Protein AF-A0A4Z1CEF7-F1 (afdb_monomer_lite)

Secondary structure (DSSP, 8-state):
-PPPEETTEE--HHHHHHHHHHHHHTT--S---SS---SS-PPPPPPPPPPPPPPPPPPPPP---

Foldseek 3Di:
DDFDDDPNHTQDPVNVVVVVVVCVVVVVPDDPDPDDDPPVPDPDPDDPDDDPDDDDDDDDDDDDD

Sequence (65 aa):
MDRATYQGIELDAETALALLDWQLEMGVDVPLMDVALDRFDLPARTAPAPAPAAAAPEAPPVLTL

Organism: NCBI:txid2560053

Radius of gyration: 26.44 Å; chains: 1; bounding box: 28×46×74 Å

pLDDT: mean 79.35, std 8.08, range [50.72, 93.38]

Structure (mmCIF, N/CA/C/O backbone):
data_AF-A0A4Z1CEF7-F1
#
_entry.id   AF-A0A4Z1CEF7-F1
#
loop_
_atom_site.group_PDB
_atom_site.id
_atom_site.type_symbol
_atom_site.label_atom_id
_atom_site.label_alt_id
_atom_site.label_comp_id
_atom_site.label_asym_id
_atom_site.label_entity_id
_atom_site.label_seq_id
_atom_site.pdbx_PDB_ins_code
_atom_site.Cartn_x
_atom_site.Cartn_y
_atom_site.Cartn_z
_atom_site.occupancy
_atom_site.B_iso_or_equiv
_atom_site.auth_seq_id
_atom_site.auth_comp_id
_atom_site.auth_asym_id
_atom_site.auth_atom_id
_atom_site.pdbx_PDB_model_num
ATOM 1 N N . MET A 1 1 ? -8.781 -13.658 -14.846 1.00 50.72 1 MET A N 1
ATOM 2 C CA . MET A 1 1 ? -8.013 -12.796 -13.932 1.00 50.72 1 MET A CA 1
ATOM 3 C C . MET A 1 1 ? -9.024 -12.183 -12.997 1.00 50.72 1 MET A C 1
ATOM 5 O O . MET A 1 1 ? -9.961 -11.570 -13.498 1.00 50.72 1 MET A O 1
ATOM 9 N N . ASP A 1 2 ? -8.902 -12.447 -11.701 1.00 69.94 2 ASP A N 1
ATOM 10 C CA . ASP A 1 2 ? -9.787 -11.850 -10.702 1.00 69.94 2 ASP A CA 1
ATOM 11 C C . ASP A 1 2 ? -9.580 -10.332 -10.677 1.00 69.94 2 ASP A C 1
ATOM 13 O O . ASP A 1 2 ? -8.474 -9.843 -10.928 1.00 69.94 2 ASP A O 1
ATOM 17 N N . ARG A 1 3 ? -10.664 -9.581 -10.472 1.00 73.56 3 ARG A N 1
ATOM 18 C CA . ARG A 1 3 ? -10.637 -8.117 -10.481 1.00 73.56 3 ARG A CA 1
ATOM 19 C C . ARG A 1 3 ? -10.084 -7.614 -9.143 1.00 73.56 3 ARG A C 1
ATOM 21 O O . ARG A 1 3 ? -10.387 -8.182 -8.098 1.00 73.56 3 ARG A O 1
ATOM 28 N N . ALA A 1 4 ? -9.218 -6.603 -9.183 1.00 80.31 4 ALA A N 1
ATOM 29 C CA . ALA A 1 4 ? -8.569 -6.088 -7.982 1.00 80.31 4 ALA A CA 1
ATOM 30 C C . ALA A 1 4 ? -9.547 -5.243 -7.154 1.00 80.31 4 ALA A C 1
ATOM 32 O O . ALA A 1 4 ? -10.187 -4.342 -7.689 1.00 80.31 4 ALA A O 1
ATOM 33 N N . THR A 1 5 ? -9.611 -5.489 -5.844 1.00 84.88 5 THR A N 1
ATOM 34 C CA . THR A 1 5 ? -10.474 -4.741 -4.917 1.00 84.88 5 THR A CA 1
ATOM 35 C C . THR A 1 5 ? -9.681 -4.139 -3.763 1.00 84.88 5 THR 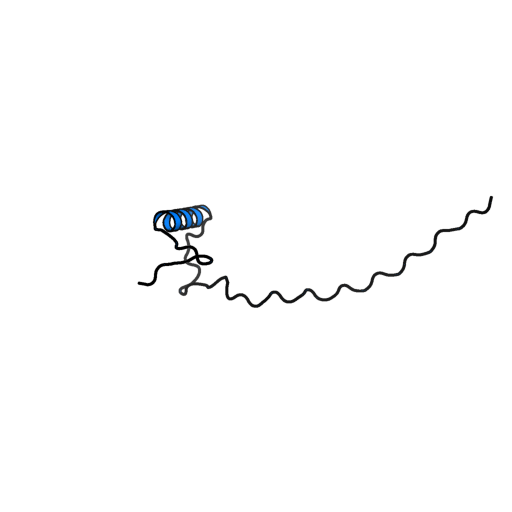A C 1
ATOM 37 O O . THR A 1 5 ? -8.780 -4.788 -3.233 1.00 84.88 5 THR A O 1
ATOM 40 N N . TYR A 1 6 ? -10.073 -2.955 -3.297 1.00 78.06 6 TYR A N 1
ATOM 41 C CA . TYR A 1 6 ? -9.594 -2.325 -2.069 1.00 78.06 6 TYR A CA 1
ATOM 42 C C . TYR A 1 6 ? -10.768 -2.082 -1.117 1.00 78.06 6 TYR A C 1
ATOM 44 O O . TYR A 1 6 ? -11.692 -1.354 -1.460 1.00 78.06 6 TYR A O 1
ATOM 52 N N . GLN A 1 7 ? -10.759 -2.688 0.077 1.00 81.44 7 GLN A N 1
ATOM 53 C CA . GLN A 1 7 ? -11.858 -2.555 1.057 1.00 81.44 7 GLN A CA 1
ATOM 54 C C . GLN A 1 7 ? -13.249 -2.901 0.473 1.00 81.44 7 GLN A C 1
ATOM 56 O O . GLN A 1 7 ? -14.254 -2.283 0.814 1.00 81.44 7 GLN A O 1
ATOM 61 N N . GLY A 1 8 ? -13.310 -3.868 -0.451 1.00 84.56 8 GLY A N 1
ATOM 62 C CA . GLY A 1 8 ? -14.543 -4.239 -1.159 1.00 84.56 8 GLY A CA 1
ATOM 63 C C . GLY A 1 8 ? -14.955 -3.284 -2.288 1.00 84.56 8 GLY A C 1
ATOM 64 O O . GLY A 1 8 ? -16.011 -3.474 -2.885 1.00 84.56 8 GLY A O 1
ATOM 65 N N . ILE A 1 9 ? -14.135 -2.278 -2.598 1.00 83.00 9 ILE A N 1
ATOM 66 C CA . ILE A 1 9 ? -14.311 -1.372 -3.734 1.00 83.00 9 ILE A CA 1
ATOM 67 C C . ILE A 1 9 ? -13.477 -1.902 -4.896 1.00 83.00 9 ILE A C 1
ATOM 69 O O . ILE A 1 9 ? -12.270 -2.092 -4.759 1.00 83.00 9 ILE A O 1
ATOM 73 N N . GLU A 1 10 ? -14.113 -2.139 -6.036 1.00 89.00 10 GLU A N 1
ATOM 74 C CA . GLU A 1 10 ? -13.418 -2.511 -7.269 1.00 89.00 10 GLU A CA 1
ATOM 75 C C . GLU A 1 10 ? -12.481 -1.387 -7.720 1.00 89.00 10 GLU A C 1
ATOM 77 O O . GLU A 1 10 ? -12.891 -0.230 -7.817 1.00 89.00 10 GLU A O 1
ATOM 82 N N . LEU A 1 11 ? -11.228 -1.728 -8.011 1.00 87.38 11 LEU A N 1
ATOM 83 C CA . LEU A 1 11 ? -10.259 -0.796 -8.571 1.00 87.38 11 LEU A CA 1
ATOM 84 C C . LEU A 1 11 ? -10.403 -0.794 -10.091 1.00 87.38 11 LEU A C 1
ATOM 86 O O . LEU A 1 11 ? -10.029 -1.754 -10.771 1.00 87.38 11 LEU A O 1
ATOM 90 N N . ASP A 1 12 ? -10.961 0.289 -10.626 1.00 89.56 12 ASP A N 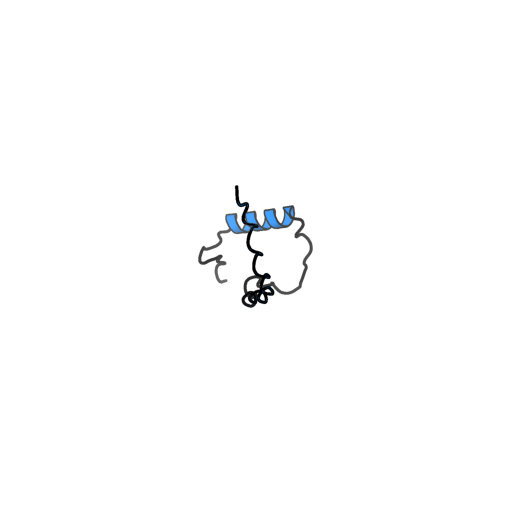1
ATOM 91 C CA . ASP A 1 12 ? -10.956 0.531 -12.064 1.00 89.56 12 ASP A CA 1
ATOM 92 C C . ASP A 1 12 ? -9.561 0.935 -12.573 1.00 89.56 12 ASP A C 1
ATOM 94 O O . ASP A 1 12 ? -8.619 1.178 -11.812 1.00 89.56 12 ASP A O 1
ATOM 98 N N . ALA A 1 13 ? -9.415 0.955 -13.899 1.00 88.50 13 ALA A N 1
ATOM 99 C CA . ALA A 1 13 ? -8.134 1.218 -14.544 1.00 88.50 13 ALA A CA 1
ATOM 100 C C . ALA A 1 13 ? -7.609 2.640 -14.280 1.00 88.50 13 ALA A C 1
ATOM 102 O O . ALA A 1 13 ? -6.398 2.825 -14.180 1.00 88.50 13 ALA A O 1
ATOM 103 N N . GLU A 1 14 ? -8.499 3.628 -14.157 1.00 93.38 14 GLU A N 1
ATOM 104 C CA . GLU A 1 14 ? -8.129 5.024 -13.899 1.00 93.38 14 GLU A CA 1
ATOM 105 C C . GLU A 1 14 ? -7.579 5.182 -12.479 1.00 93.38 14 GLU A C 1
ATOM 107 O O . GLU A 1 14 ? -6.493 5.725 -12.278 1.00 93.38 14 GLU A O 1
ATOM 112 N N . THR A 1 15 ? -8.276 4.605 -11.502 1.00 89.81 15 THR A N 1
ATOM 113 C CA . THR A 1 15 ? -7.867 4.585 -10.097 1.00 89.81 15 THR A CA 1
ATOM 114 C C . THR A 1 15 ? -6.551 3.833 -9.922 1.00 89.81 15 THR A C 1
ATOM 116 O O . THR A 1 15 ? -5.666 4.288 -9.198 1.00 89.81 15 THR A O 1
ATOM 119 N N . ALA A 1 16 ? -6.391 2.692 -10.597 1.00 86.56 16 ALA A N 1
ATOM 120 C CA . ALA A 1 16 ? -5.149 1.928 -10.553 1.00 86.56 16 ALA A CA 1
ATOM 121 C C . ALA A 1 16 ? -3.961 2.727 -11.113 1.00 86.56 16 ALA A C 1
ATOM 123 O O . ALA A 1 16 ? -2.893 2.724 -10.502 1.00 86.56 16 ALA A O 1
ATOM 124 N N . LEU A 1 17 ? -4.147 3.434 -12.232 1.00 90.38 17 LEU A N 1
ATOM 125 C CA . LEU A 1 17 ? -3.099 4.259 -12.833 1.00 90.38 17 LEU A CA 1
ATOM 126 C C . LEU A 1 17 ? -2.709 5.433 -11.925 1.00 90.38 17 LEU A C 1
ATOM 128 O O . LEU A 1 17 ? -1.526 5.618 -11.658 1.00 90.38 17 LEU A O 1
ATOM 132 N N . ALA A 1 18 ? -3.686 6.153 -11.368 1.00 92.88 18 ALA A N 1
ATOM 133 C CA . ALA A 1 18 ? -3.428 7.272 -10.459 1.00 92.88 18 ALA A CA 1
ATOM 134 C C . ALA A 1 18 ? -2.628 6.853 -9.210 1.00 92.88 18 ALA A C 1
ATOM 136 O O . ALA A 1 18 ? -1.762 7.588 -8.736 1.00 92.88 18 ALA A O 1
ATOM 137 N N . LEU A 1 19 ? -2.883 5.651 -8.680 1.00 87.69 19 LEU A N 1
ATOM 138 C CA . LEU A 1 19 ? -2.126 5.102 -7.553 1.00 87.69 19 LEU A CA 1
ATOM 139 C C . LEU A 1 19 ? -0.678 4.749 -7.920 1.00 87.69 19 LEU A C 1
ATOM 141 O O . LEU A 1 19 ? 0.197 4.869 -7.062 1.00 87.69 19 LEU A O 1
ATOM 145 N N . LEU A 1 20 ? -0.420 4.305 -9.154 1.00 85.12 20 LEU A N 1
ATOM 146 C CA . LEU A 1 20 ? 0.935 4.036 -9.646 1.00 85.12 20 LEU A CA 1
ATOM 147 C C . LEU A 1 20 ? 1.715 5.334 -9.861 1.00 85.12 20 LEU A C 1
ATOM 149 O O . LEU A 1 20 ? 2.856 5.428 -9.416 1.00 85.12 20 LEU A O 1
ATOM 153 N N . ASP A 1 21 ? 1.092 6.345 -10.466 1.00 91.81 21 ASP A N 1
ATOM 154 C CA . ASP A 1 21 ? 1.717 7.658 -10.655 1.00 91.81 21 ASP A CA 1
ATOM 155 C C . ASP A 1 21 ? 2.100 8.278 -9.306 1.00 91.81 21 ASP A C 1
ATOM 157 O O . ASP A 1 21 ? 3.237 8.710 -9.118 1.00 91.81 21 ASP A O 1
ATOM 161 N N . TRP A 1 22 ? 1.206 8.205 -8.315 1.00 92.00 22 TRP A N 1
ATOM 162 C CA . TRP A 1 22 ? 1.506 8.643 -6.951 1.00 92.00 22 TRP A CA 1
ATOM 163 C C . TRP A 1 22 ? 2.688 7.882 -6.321 1.00 92.00 22 TRP A C 1
ATOM 165 O O . TRP A 1 22 ? 3.514 8.474 -5.629 1.00 92.00 22 TRP A O 1
ATOM 175 N N . GLN A 1 23 ? 2.810 6.572 -6.557 1.00 85.94 23 GLN A N 1
ATOM 176 C CA . GLN A 1 23 ? 3.949 5.788 -6.060 1.00 85.94 23 GLN A CA 1
ATOM 177 C C . GLN A 1 23 ? 5.270 6.254 -6.678 1.00 85.94 23 GLN A C 1
ATOM 179 O O . GLN A 1 23 ? 6.261 6.397 -5.958 1.00 85.94 23 GLN A O 1
ATOM 184 N N . LEU A 1 24 ? 5.277 6.539 -7.982 1.00 85.88 24 LEU A N 1
ATOM 185 C CA . LEU A 1 24 ? 6.445 7.083 -8.673 1.00 85.88 24 LEU A CA 1
ATOM 186 C C . LEU A 1 24 ? 6.824 8.468 -8.129 1.00 85.88 24 LEU A C 1
ATOM 188 O O . LEU A 1 24 ? 7.998 8.705 -7.851 1.00 85.88 24 LEU A O 1
ATOM 192 N N . GLU A 1 25 ? 5.849 9.354 -7.903 1.00 90.56 25 GLU A N 1
ATOM 193 C CA . GLU A 1 25 ? 6.075 10.674 -7.290 1.00 90.56 25 GLU A CA 1
ATOM 194 C C . GLU A 1 25 ? 6.710 10.576 -5.896 1.00 90.56 25 GLU A C 1
ATOM 196 O O . GLU A 1 25 ? 7.578 11.375 -5.543 1.00 90.56 25 GLU A O 1
ATOM 201 N N . MET A 1 26 ? 6.312 9.575 -5.109 1.00 85.56 26 MET A N 1
ATOM 202 C CA . MET A 1 26 ? 6.847 9.334 -3.767 1.00 85.56 26 MET A CA 1
ATOM 203 C C . MET A 1 26 ? 8.217 8.631 -3.764 1.00 85.56 26 MET A C 1
ATOM 205 O O . MET A 1 26 ? 8.732 8.321 -2.687 1.00 85.56 26 MET A O 1
ATOM 209 N N . GLY A 1 27 ? 8.820 8.387 -4.934 1.00 80.69 27 GLY A N 1
ATOM 210 C CA . GLY A 1 27 ? 10.120 7.721 -5.059 1.0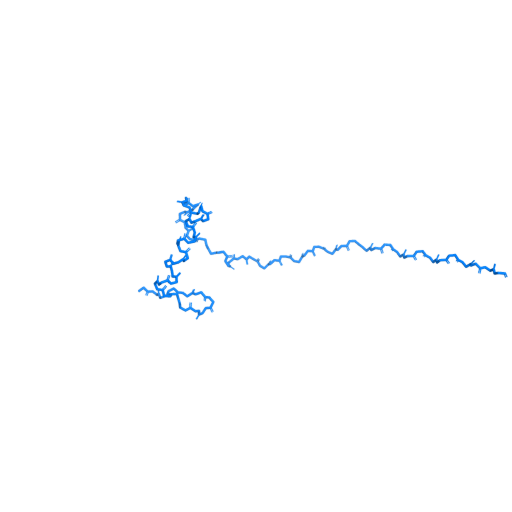0 80.69 27 GLY A CA 1
ATOM 211 C C . GLY A 1 27 ? 10.060 6.219 -4.780 1.00 80.69 27 GLY A C 1
ATOM 212 O O . GLY A 1 27 ? 11.034 5.631 -4.316 1.00 80.69 27 GLY A O 1
ATOM 213 N N . VAL A 1 28 ? 8.906 5.590 -5.017 1.00 78.94 28 VAL 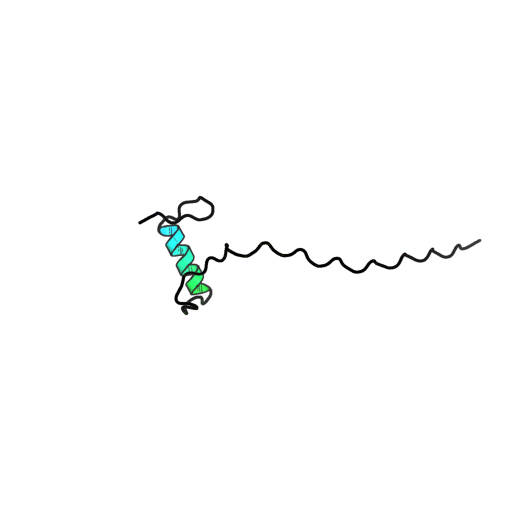A N 1
ATOM 214 C CA . VAL A 1 28 ? 8.736 4.129 -4.970 1.00 78.94 28 VAL A CA 1
ATOM 215 C C . VAL A 1 28 ? 9.052 3.549 -6.355 1.00 78.94 28 VAL A C 1
ATOM 217 O O . VAL A 1 28 ? 8.247 2.851 -6.965 1.00 78.94 28 VAL A O 1
ATOM 220 N N . ASP A 1 29 ? 10.217 3.896 -6.895 1.00 71.31 29 ASP A N 1
ATOM 221 C CA . ASP A 1 29 ? 10.679 3.538 -8.241 1.00 71.31 29 ASP A CA 1
AT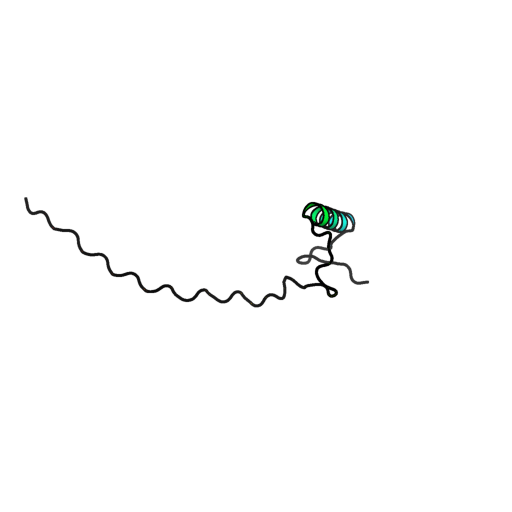OM 222 C C . ASP A 1 29 ? 11.605 2.308 -8.255 1.00 71.31 29 ASP A C 1
ATOM 224 O O . ASP A 1 29 ? 11.849 1.716 -9.308 1.00 71.31 29 ASP A O 1
ATOM 228 N N . VAL A 1 30 ? 12.085 1.879 -7.083 1.00 72.12 30 VAL A N 1
ATOM 229 C CA . VAL A 1 30 ? 12.946 0.701 -6.923 1.00 72.12 30 VAL A CA 1
ATOM 230 C C . VAL A 1 30 ? 12.141 -0.491 -6.393 1.00 72.12 30 VAL A C 1
ATOM 232 O O . VAL A 1 30 ? 11.489 -0.372 -5.349 1.00 72.12 30 VAL A O 1
ATOM 235 N N . PRO A 1 31 ? 12.211 -1.672 -7.041 1.00 65.50 31 PRO A N 1
ATOM 236 C CA . PRO A 1 31 ? 11.615 -2.881 -6.489 1.00 65.50 31 PRO A CA 1
ATOM 237 C C . PRO A 1 31 ? 12.310 -3.234 -5.169 1.00 65.50 31 PRO A C 1
ATOM 239 O O . PRO A 1 31 ? 13.506 -3.520 -5.137 1.00 65.50 31 PRO A O 1
ATOM 242 N N . LEU A 1 32 ? 11.557 -3.209 -4.068 1.00 69.25 32 LEU A N 1
ATOM 243 C CA . LEU A 1 32 ? 12.084 -3.534 -2.739 1.00 69.25 32 LEU A CA 1
ATOM 244 C C . LEU A 1 32 ? 12.140 -5.054 -2.488 1.00 69.25 32 LEU A C 1
ATOM 246 O O . LEU A 1 32 ? 12.868 -5.500 -1.605 1.00 69.25 32 LEU A O 1
ATOM 250 N N . MET A 1 33 ? 11.358 -5.847 -3.234 1.00 71.56 33 MET A N 1
ATOM 251 C CA . MET A 1 33 ? 11.226 -7.297 -3.048 1.00 71.56 33 MET A CA 1
ATOM 252 C C . MET A 1 33 ? 10.619 -8.008 -4.265 1.00 71.56 33 MET A C 1
ATOM 254 O O . MET A 1 33 ? 9.844 -7.417 -5.014 1.00 71.56 33 MET A O 1
ATOM 258 N N . ASP A 1 34 ? 10.929 -9.299 -4.405 1.00 74.94 34 ASP A N 1
ATOM 259 C CA . ASP A 1 34 ? 10.470 -10.156 -5.511 1.00 74.94 34 ASP A CA 1
ATOM 260 C C . ASP A 1 34 ? 9.036 -10.692 -5.334 1.00 74.94 34 ASP A C 1
ATOM 262 O O . ASP A 1 34 ? 8.459 -11.267 -6.257 1.00 74.94 34 ASP A O 1
ATOM 266 N N . VAL A 1 35 ? 8.454 -10.532 -4.142 1.00 79.25 35 VAL A N 1
ATOM 267 C CA . VAL A 1 35 ? 7.114 -11.021 -3.787 1.00 79.25 35 VAL A CA 1
ATOM 268 C C . VAL A 1 35 ? 6.261 -9.850 -3.325 1.00 79.25 35 VAL A C 1
ATOM 270 O O . VAL A 1 35 ? 6.730 -9.006 -2.571 1.00 79.25 35 VAL A O 1
ATOM 273 N N . ALA A 1 36 ? 4.997 -9.801 -3.748 1.00 70.75 36 ALA A N 1
ATOM 274 C CA . ALA A 1 36 ? 4.070 -8.776 -3.282 1.00 70.75 36 ALA A CA 1
ATOM 275 C C . ALA A 1 36 ? 3.924 -8.826 -1.748 1.00 70.75 36 ALA A C 1
ATOM 277 O O . ALA A 1 36 ? 3.577 -9.865 -1.188 1.00 70.75 36 ALA A O 1
ATOM 278 N N . LEU A 1 37 ? 4.169 -7.696 -1.076 1.00 74.19 37 LEU A N 1
ATOM 279 C CA . LEU A 1 37 ? 3.929 -7.563 0.359 1.00 74.19 37 LEU A CA 1
ATOM 280 C C . LEU A 1 37 ? 2.451 -7.288 0.624 1.00 74.19 37 LEU A C 1
ATOM 282 O O . LEU A 1 37 ? 1.949 -6.216 0.267 1.00 74.19 37 LEU A O 1
ATOM 286 N N . ASP A 1 38 ? 1.786 -8.200 1.329 1.00 75.81 38 ASP A N 1
ATOM 287 C CA . ASP A 1 38 ? 0.514 -7.884 1.970 1.00 75.81 38 ASP A CA 1
ATOM 288 C C . ASP A 1 38 ? 0.773 -7.065 3.244 1.00 75.81 38 ASP A C 1
ATOM 290 O O . ASP A 1 38 ? 1.147 -7.577 4.294 1.00 75.81 38 ASP A O 1
ATOM 294 N N . ARG A 1 39 ? 0.593 -5.747 3.137 1.00 68.31 39 ARG A N 1
ATOM 295 C CA . ARG A 1 39 ? 0.784 -4.787 4.242 1.00 68.31 39 ARG A CA 1
ATOM 296 C C . ARG A 1 39 ? -0.377 -4.791 5.242 1.00 68.31 39 ARG A C 1
ATOM 298 O O . ARG A 1 39 ? -0.327 -4.048 6.223 1.00 68.31 39 ARG A O 1
ATOM 305 N N . PHE A 1 40 ? -1.423 -5.570 4.977 1.00 67.06 40 PHE A N 1
ATOM 306 C CA . PHE A 1 40 ? -2.585 -5.730 5.846 1.00 67.06 40 PHE A CA 1
ATOM 307 C C . PHE A 1 40 ? -2.547 -7.033 6.638 1.00 67.06 40 PHE A C 1
ATOM 309 O O . PHE A 1 40 ? -3.190 -7.096 7.684 1.00 67.06 40 PHE A O 1
ATOM 316 N N . ASP A 1 41 ? -1.727 -8.002 6.229 1.00 79.81 41 ASP A N 1
ATOM 317 C CA . ASP A 1 41 ? -1.368 -9.172 7.039 1.00 79.81 41 ASP A CA 1
ATOM 318 C C . ASP A 1 41 ? -0.365 -8.805 8.153 1.00 79.81 41 ASP A C 1
ATOM 320 O O . ASP A 1 41 ? 0.652 -9.455 8.390 1.00 79.81 41 ASP A O 1
ATOM 324 N N . LEU A 1 42 ? -0.617 -7.683 8.831 1.00 71.06 42 LEU A N 1
ATOM 325 C CA . LEU A 1 42 ? 0.123 -7.306 10.023 1.00 71.06 42 LEU A CA 1
ATOM 326 C C . LEU A 1 42 ? -0.551 -7.951 11.235 1.00 71.06 42 LEU A C 1
ATOM 328 O O . LEU A 1 42 ? -1.771 -7.831 11.394 1.00 71.06 42 LEU A O 1
ATOM 332 N N . PRO A 1 43 ? 0.220 -8.574 12.144 1.00 77.56 43 PRO A N 1
ATOM 333 C CA . PRO A 1 43 ? -0.338 -9.050 13.396 1.00 77.56 43 PRO A CA 1
ATOM 334 C C . PRO A 1 43 ? -0.993 -7.886 14.146 1.00 77.56 43 PRO A C 1
ATOM 336 O O . PRO A 1 43 ? -0.540 -6.737 14.072 1.00 77.56 43 PRO A O 1
ATOM 339 N N . ALA A 1 44 ? -2.066 -8.185 14.884 1.00 78.06 44 ALA A N 1
ATOM 340 C CA . ALA A 1 44 ? -2.750 -7.193 15.702 1.00 78.06 44 ALA A CA 1
ATOM 341 C C . ALA A 1 44 ? -1.733 -6.448 16.579 1.00 78.06 44 ALA A C 1
ATOM 343 O O . ALA A 1 44 ? -0.901 -7.075 17.239 1.00 78.06 44 ALA A O 1
ATOM 344 N N . ARG A 1 45 ? -1.792 -5.107 16.573 1.00 74.06 45 ARG A N 1
ATOM 345 C CA . ARG A 1 45 ? -0.896 -4.275 17.385 1.00 74.06 45 ARG A CA 1
ATOM 346 C C . ARG A 1 45 ? -0.968 -4.740 18.835 1.00 74.06 45 ARG A C 1
ATOM 348 O O . ARG A 1 45 ? -2.034 -4.690 19.447 1.00 74.06 45 ARG A O 1
ATOM 355 N N . THR A 1 46 ? 0.161 -5.174 19.382 1.00 78.38 46 THR A N 1
ATOM 356 C CA . THR A 1 46 ? 0.254 -5.543 20.792 1.00 78.38 46 THR A CA 1
ATOM 357 C C . THR A 1 46 ? -0.071 -4.316 21.636 1.00 78.38 46 THR A C 1
ATOM 359 O O . THR A 1 46 ? 0.434 -3.223 21.365 1.00 78.38 46 THR A O 1
ATOM 362 N N . ALA A 1 47 ? -0.934 -4.476 22.641 1.00 81.19 47 ALA A N 1
ATOM 363 C CA . ALA A 1 47 ? -1.243 -3.382 23.550 1.00 81.19 47 ALA A CA 1
ATOM 364 C C . ALA A 1 47 ? 0.055 -2.884 24.217 1.00 81.19 47 ALA A C 1
ATOM 366 O O . ALA A 1 47 ? 0.884 -3.711 24.617 1.00 81.19 47 ALA A O 1
ATOM 367 N N . PRO A 1 48 ? 0.260 -1.559 24.335 1.00 78.69 48 PRO A N 1
ATOM 368 C CA . PRO A 1 48 ? 1.400 -1.027 25.066 1.00 78.69 48 PRO A CA 1
ATOM 369 C C . PRO A 1 48 ? 1.370 -1.535 26.513 1.00 78.69 48 PRO A C 1
ATOM 371 O O . PRO A 1 48 ? 0.300 -1.651 27.117 1.00 78.69 48 PRO A O 1
ATOM 374 N N . ALA A 1 49 ? 2.545 -1.853 27.062 1.00 83.44 49 ALA A N 1
ATOM 375 C CA . ALA A 1 49 ? 2.658 -2.269 28.456 1.00 83.44 49 ALA A CA 1
ATOM 376 C C . ALA A 1 49 ? 2.082 -1.179 29.386 1.00 83.44 49 ALA A C 1
ATOM 378 O O . ALA A 1 49 ? 2.249 0.012 29.098 1.00 83.44 49 ALA A O 1
ATOM 379 N N . PRO A 1 50 ? 1.401 -1.553 30.486 1.00 83.19 50 PRO A N 1
ATOM 380 C CA . PRO A 1 50 ? 0.815 -0.580 31.396 1.00 83.19 50 PRO A CA 1
ATOM 381 C C . PRO A 1 50 ? 1.897 0.333 31.981 1.00 83.19 50 PRO A C 1
ATOM 383 O O . PRO A 1 50 ? 2.953 -0.130 32.418 1.00 83.19 50 PRO A O 1
ATOM 386 N N . ALA A 1 51 ? 1.622 1.639 31.986 1.00 84.50 51 ALA A N 1
ATOM 387 C CA . ALA A 1 51 ? 2.501 2.627 32.599 1.00 84.50 51 ALA A CA 1
ATOM 388 C C . ALA A 1 51 ? 2.598 2.396 34.123 1.00 84.50 51 ALA A C 1
ATOM 390 O O . ALA A 1 51 ? 1.599 2.015 34.744 1.00 84.50 51 ALA A O 1
ATOM 391 N N . PRO A 1 52 ? 3.767 2.635 34.748 1.00 83.75 52 PRO A N 1
ATOM 392 C CA . PRO A 1 52 ? 3.894 2.568 36.201 1.00 83.75 52 PRO A CA 1
ATOM 393 C C . PRO A 1 52 ? 2.950 3.577 36.874 1.00 83.75 52 PRO A C 1
ATOM 395 O O . PRO A 1 52 ? 2.751 4.685 36.374 1.00 83.75 52 PRO A O 1
ATOM 398 N N . ALA A 1 53 ? 2.354 3.183 38.004 1.00 83.94 53 ALA A N 1
ATOM 399 C CA . ALA A 1 53 ? 1.390 4.010 38.725 1.00 83.94 53 ALA A CA 1
ATOM 400 C C . ALA A 1 53 ? 2.025 5.327 39.208 1.00 83.94 53 ALA A C 1
ATOM 402 O O . ALA A 1 53 ? 3.113 5.329 39.785 1.00 83.94 53 ALA A O 1
ATOM 403 N N . ALA A 1 54 ? 1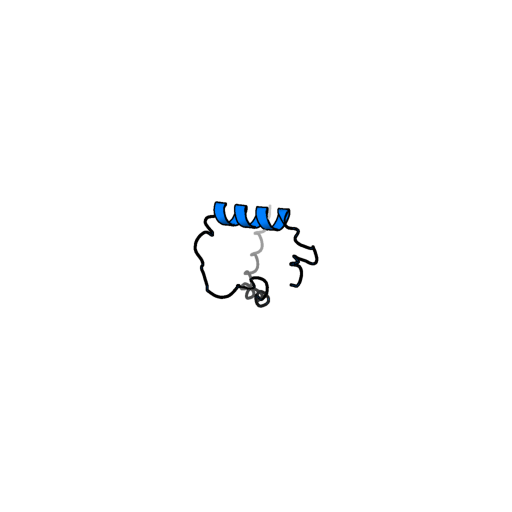.323 6.442 38.988 1.00 81.00 54 ALA A N 1
ATOM 404 C CA . ALA A 1 54 ? 1.729 7.751 39.484 1.00 81.00 54 ALA A CA 1
ATOM 405 C C . ALA A 1 54 ? 1.599 7.820 41.017 1.00 81.00 54 ALA A C 1
ATOM 407 O O . ALA A 1 54 ? 0.625 7.322 41.587 1.00 81.00 54 ALA A O 1
ATOM 408 N N . ALA A 1 55 ? 2.574 8.447 41.680 1.00 77.94 55 ALA A N 1
ATOM 409 C CA . ALA A 1 55 ? 2.525 8.689 43.119 1.00 77.94 55 ALA A CA 1
ATOM 410 C C . ALA A 1 55 ? 1.362 9.632 43.484 1.00 77.94 55 ALA A C 1
ATOM 412 O O . ALA A 1 55 ? 1.038 10.552 42.731 1.00 77.94 55 ALA A O 1
ATOM 413 N N . ALA A 1 56 ? 0.734 9.386 44.637 1.00 81.50 56 ALA A N 1
ATOM 414 C CA . ALA A 1 56 ? -0.410 10.162 45.106 1.00 81.50 56 ALA A CA 1
ATOM 415 C C . ALA A 1 56 ? -0.027 11.631 45.392 1.00 81.50 56 ALA A C 1
ATOM 417 O O . ALA A 1 56 ? 1.073 11.881 45.890 1.00 81.50 56 ALA A O 1
ATOM 418 N N . PRO A 1 57 ? -0.919 12.598 45.105 1.00 78.12 57 PRO A N 1
ATOM 419 C CA . PRO A 1 57 ? -0.653 14.009 45.357 1.00 78.12 57 PRO A CA 1
ATOM 420 C C . PRO A 1 57 ? -0.620 14.314 46.859 1.00 78.12 57 PRO A C 1
ATOM 422 O O . PRO A 1 57 ? -1.452 13.830 47.629 1.00 78.12 57 PRO A O 1
ATOM 425 N N . GLU A 1 58 ? 0.339 15.145 47.261 1.00 74.44 58 GLU A N 1
ATOM 426 C CA . GLU A 1 58 ? 0.482 15.635 48.631 1.00 74.44 58 GLU A CA 1
ATOM 427 C C . GLU A 1 58 ? -0.601 16.687 48.942 1.00 74.44 58 GLU A C 1
ATOM 429 O O . GLU A 1 58 ? -0.959 17.503 48.087 1.00 74.44 58 GLU A O 1
ATOM 434 N N . ALA A 1 59 ? -1.171 16.643 50.150 1.00 79.25 59 ALA A N 1
ATOM 435 C CA . ALA A 1 59 ? -2.269 17.526 50.545 1.00 79.25 59 ALA A CA 1
ATOM 436 C C . ALA A 1 59 ? -1.791 18.981 50.739 1.00 79.25 59 ALA A C 1
ATOM 438 O O . ALA A 1 59 ? -0.676 19.199 51.218 1.00 79.25 59 ALA A O 1
ATOM 439 N N . PRO A 1 60 ? -2.618 19.993 50.409 1.00 75.69 60 PRO A N 1
ATOM 440 C CA . PRO A 1 60 ? -2.201 21.387 50.496 1.00 75.69 60 PRO A CA 1
ATOM 441 C C . PRO A 1 60 ? -2.085 21.862 51.956 1.00 75.69 60 PRO A C 1
ATOM 443 O O . PRO A 1 60 ? -2.836 21.396 52.819 1.00 75.69 60 PRO A O 1
ATOM 446 N N . PRO A 1 61 ? -1.186 22.822 52.248 1.00 71.81 61 PRO A N 1
ATOM 447 C CA . PRO A 1 61 ? -1.045 23.372 53.588 1.00 71.81 61 PRO A CA 1
ATOM 448 C C . PRO A 1 61 ? -2.260 24.229 53.959 1.00 71.81 61 PRO A C 1
ATOM 450 O O . PRO A 1 61 ? -2.720 25.070 53.184 1.00 71.81 61 PRO A O 1
ATOM 453 N N . VAL A 1 62 ? -2.763 24.023 55.174 1.00 75.88 62 VAL A N 1
ATOM 454 C CA . VAL A 1 62 ? -3.889 24.776 55.734 1.00 75.88 62 VAL A CA 1
ATOM 455 C C . VAL A 1 62 ? -3.353 26.083 56.322 1.00 75.88 62 VAL A C 1
ATOM 457 O O . VAL A 1 62 ? -2.528 26.051 57.234 1.00 75.88 62 VAL A O 1
ATOM 460 N N . LEU A 1 63 ? -3.796 27.232 55.806 1.00 70.50 63 LEU A N 1
ATOM 461 C CA . LEU A 1 63 ? -3.481 28.537 56.394 1.00 70.50 63 LEU A CA 1
ATOM 462 C C . LEU A 1 63 ? -4.591 28.935 57.369 1.00 70.50 63 LEU A C 1
ATOM 464 O O . LEU A 1 63 ? -5.709 29.241 56.959 1.00 70.50 63 LEU A O 1
ATOM 468 N N . THR A 1 64 ? -4.270 28.919 58.660 1.00 68.44 64 THR A N 1
ATOM 469 C CA . THR A 1 64 ? -5.119 29.463 59.726 1.00 68.44 64 THR A CA 1
ATOM 470 C C . THR A 1 64 ? -4.887 30.973 59.810 1.00 68.44 64 THR A C 1
ATOM 472 O O . THR A 1 64 ? -3.741 31.395 59.967 1.00 68.44 64 THR A O 1
ATOM 475 N N . LEU A 1 65 ? -5.957 31.763 59.661 1.00 67.25 65 LEU A N 1
ATOM 476 C CA . LEU A 1 65 ? -5.968 33.220 59.867 1.00 67.25 65 LEU A CA 1
ATOM 477 C C . LEU A 1 65 ? -6.060 33.576 61.353 1.00 67.25 65 LEU A C 1
ATOM 479 O O . LEU A 1 65 ? -6.802 32.868 62.073 1.00 67.25 65 LEU A O 1
#